Protein AF-A0A526RYW1-F1 (afdb_monomer)

Sequence (63 aa):
PTFLPAFILGIVTVGAGWFLLAPGMGAGWAASKRPNPMQIRALNLVSHTMFALGLYGTALMIR

Mean predicted aligned error: 2.82 Å

Foldseek 3Di:
DDQPVLLVVLQVCLCCVQPPVCVVVVCHHQSPNDPCSVVSNVVSNVVSNVVSVVVVVVVVVVD

Solvent-accessible surface area (backbone atoms only — not comparable to full-atom values): 3413 Å² total; per-residue (Å²): 129,64,66,69,67,50,40,51,53,30,51,56,54,48,49,49,50,25,68,50,48,22,40,76,71,68,27,27,66,53,28,62,67,42,97,53,30,68,62,52,50,51,51,48,53,51,54,27,49,54,49,25,51,49,54,52,51,50,48,61,75,77,104

pLDDT: mean 94.95, std 3.78, range [73.0, 97.81]

Radius of gyration: 13.71 Å; Cα contacts (8 Å, |Δi|>4): 54; chains: 1; bounding box: 32×16×34 Å

Secondary structure (DSSP, 8-state):
--HHHHHHHHHHTHHHIIIIIHHHTTS-GGGTTSSSHHHHHHHHHHHHHHHHHHHHHHHHHT-

Nearest PDB structures (foldseek):
  5ldx-assembly1_d  TM=4.275E-01  e=7.564E+00  Bos taurus

Structure (mmCIF, N/CA/C/O backbone):
data_AF-A0A526RYW1-F1
#
_entry.id   AF-A0A526RYW1-F1
#
loop_
_atom_site.group_PDB
_atom_site.id
_atom_site.type_symbol
_atom_site.label_atom_id
_atom_site.label_alt_id
_atom_site.label_comp_id
_atom_site.label_asym_id
_atom_site.label_entity_id
_atom_site.label_seq_id
_atom_site.pdbx_PDB_ins_code
_atom_site.Cartn_x
_atom_site.Cartn_y
_atom_site.Cartn_z
_atom_site.occupancy
_atom_site.B_iso_or_equiv
_atom_site.auth_seq_id
_atom_site.auth_comp_id
_atom_site.auth_asym_id
_atom_site.auth_atom_id
_atom_site.pdbx_PDB_model_num
ATOM 1 N N . PRO A 1 1 ? 11.065 -4.751 -17.226 1.00 80.75 1 PRO A N 1
ATOM 2 C CA . PRO A 1 1 ? 9.933 -4.980 -16.298 1.00 80.75 1 PRO A CA 1
ATOM 3 C C . PRO A 1 1 ? 8.613 -4.958 -17.077 1.00 80.75 1 PRO A C 1
ATOM 5 O O . PRO A 1 1 ? 8.517 -4.231 -18.063 1.00 80.75 1 PRO A O 1
ATOM 8 N N . THR A 1 2 ? 7.623 -5.742 -16.649 1.00 91.00 2 THR A N 1
ATOM 9 C CA . THR A 1 2 ? 6.265 -5.707 -17.214 1.00 91.00 2 THR A CA 1
ATOM 10 C C . THR A 1 2 ? 5.345 -5.063 -16.190 1.00 91.00 2 THR A C 1
ATOM 12 O O . THR A 1 2 ? 5.310 -5.499 -15.041 1.00 91.00 2 THR A O 1
ATOM 15 N N . PHE A 1 3 ? 4.624 -4.019 -16.597 1.00 89.81 3 PHE A N 1
ATOM 16 C CA . PHE A 1 3 ? 3.843 -3.191 -15.680 1.00 89.81 3 PHE A CA 1
ATOM 17 C C . PHE A 1 3 ? 2.727 -3.970 -14.975 1.00 89.81 3 PHE A C 1
ATOM 19 O O . PHE A 1 3 ? 2.670 -3.997 -13.750 1.00 89.81 3 PHE A O 1
ATOM 26 N N . LEU A 1 4 ? 1.863 -4.638 -15.745 1.00 92.75 4 LEU A N 1
ATOM 27 C CA . LEU A 1 4 ? 0.624 -5.214 -15.221 1.00 92.75 4 LEU A CA 1
ATOM 28 C C . LEU A 1 4 ? 0.853 -6.285 -14.131 1.00 92.75 4 LEU A C 1
ATOM 30 O O . LEU A 1 4 ? 0.220 -6.181 -13.082 1.00 92.75 4 LEU A O 1
ATOM 34 N N . PRO A 1 5 ? 1.783 -7.253 -14.283 1.00 90.94 5 PRO A N 1
ATOM 35 C CA . PRO A 1 5 ? 2.079 -8.210 -13.216 1.00 90.94 5 PRO A CA 1
ATOM 36 C C . PRO A 1 5 ? 2.656 -7.549 -11.958 1.00 90.94 5 PRO A C 1
ATOM 38 O O . PRO A 1 5 ? 2.234 -7.875 -10.852 1.00 90.94 5 PRO A O 1
ATOM 41 N N . ALA A 1 6 ? 3.579 -6.592 -12.113 1.00 91.12 6 ALA A N 1
ATOM 42 C CA . ALA A 1 6 ? 4.173 -5.875 -10.983 1.00 91.12 6 ALA A CA 1
ATOM 43 C C . ALA A 1 6 ? 3.122 -5.058 -10.217 1.00 91.12 6 ALA A C 1
ATOM 45 O O . ALA A 1 6 ? 3.106 -5.053 -8.987 1.00 91.12 6 ALA A O 1
ATOM 46 N N . PHE A 1 7 ? 2.209 -4.419 -10.948 1.00 93.12 7 PHE A N 1
ATOM 47 C CA . PHE A 1 7 ? 1.108 -3.664 -10.374 1.00 93.12 7 PHE A CA 1
ATOM 48 C C . PHE A 1 7 ? 0.127 -4.558 -9.609 1.00 93.12 7 PHE A C 1
ATOM 50 O O . PHE A 1 7 ? -0.190 -4.263 -8.460 1.00 93.12 7 PHE A O 1
ATOM 57 N N . ILE A 1 8 ? -0.301 -5.681 -10.202 1.00 94.56 8 ILE A N 1
ATOM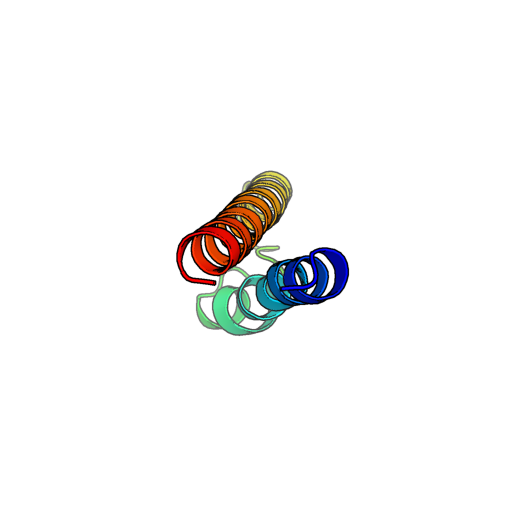 58 C CA . ILE A 1 8 ? -1.199 -6.638 -9.538 1.00 94.56 8 ILE A CA 1
ATOM 59 C C . ILE A 1 8 ? -0.579 -7.127 -8.229 1.00 94.56 8 ILE A C 1
ATOM 61 O O . ILE A 1 8 ? -1.244 -7.082 -7.195 1.00 94.56 8 ILE A O 1
ATOM 65 N N . LEU A 1 9 ? 0.695 -7.540 -8.242 1.00 92.25 9 LEU A N 1
ATOM 66 C CA . LEU A 1 9 ? 1.354 -7.987 -7.014 1.00 92.25 9 LEU A CA 1
ATOM 67 C C . LEU A 1 9 ? 1.441 -6.869 -5.972 1.00 92.25 9 LEU A C 1
ATOM 69 O O . LEU A 1 9 ? 1.177 -7.117 -4.798 1.00 92.25 9 LEU A O 1
ATOM 73 N N . GLY A 1 10 ? 1.741 -5.640 -6.399 1.00 92.06 10 GLY A N 1
ATOM 74 C CA . GLY A 1 10 ? 1.761 -4.473 -5.521 1.00 92.06 10 GLY A CA 1
ATOM 75 C C . GLY A 1 10 ? 0.406 -4.145 -4.886 1.00 92.06 10 GLY A C 1
ATOM 76 O O . GLY A 1 10 ? 0.377 -3.614 -3.785 1.00 92.06 10 GLY A O 1
ATOM 77 N N . ILE A 1 11 ? -0.716 -4.484 -5.523 1.00 95.69 11 ILE A N 1
ATOM 78 C CA . ILE A 1 11 ? -2.052 -4.326 -4.926 1.00 95.69 11 ILE A CA 1
ATOM 79 C C . ILE A 1 11 ? -2.406 -5.507 -4.018 1.00 95.69 11 ILE A C 1
ATOM 81 O O . ILE A 1 11 ? -2.987 -5.309 -2.952 1.00 95.69 11 ILE A O 1
ATOM 85 N N . VAL A 1 12 ? -2.037 -6.735 -4.389 1.00 95.75 12 VAL A N 1
ATOM 86 C CA . VAL A 1 12 ? -2.305 -7.940 -3.582 1.00 95.75 12 VAL A CA 1
ATOM 87 C C . VAL A 1 12 ? -1.675 -7.844 -2.190 1.00 95.75 12 VAL A C 1
ATOM 89 O O . VAL A 1 12 ? -2.261 -8.320 -1.216 1.00 95.75 12 VAL A O 1
ATOM 92 N N . THR A 1 13 ? -0.528 -7.175 -2.053 1.00 94.44 13 THR A N 1
ATOM 93 C CA . THR A 1 13 ? 0.141 -6.996 -0.755 1.00 94.44 13 THR A CA 1
ATOM 94 C C . THR A 1 13 ? -0.669 -6.173 0.255 1.00 94.44 13 THR A C 1
ATOM 96 O O . THR A 1 13 ? -0.470 -6.354 1.458 1.00 94.44 13 THR A O 1
ATOM 99 N N . VAL A 1 14 ? -1.684 -5.406 -0.176 1.00 96.50 14 VAL A N 1
ATOM 100 C CA . VAL A 1 14 ? -2.680 -4.785 0.726 1.00 96.50 14 VAL A CA 1
ATOM 101 C C . VAL A 1 14 ? -3.345 -5.831 1.624 1.00 96.50 14 VAL A C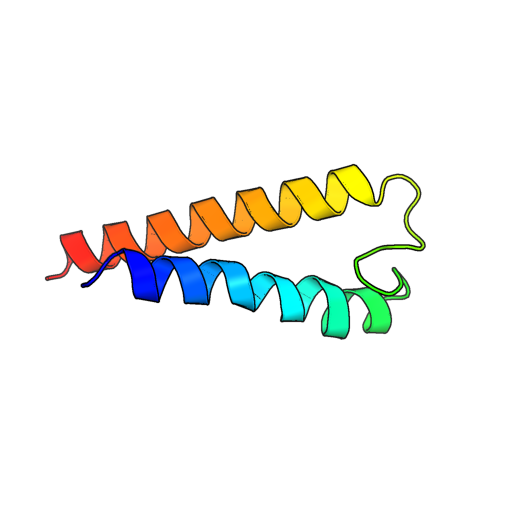 1
ATOM 103 O O . VAL A 1 14 ? -3.653 -5.554 2.786 1.00 96.50 14 VAL A O 1
ATOM 106 N N . GLY A 1 15 ? -3.527 -7.055 1.115 1.00 95.94 15 GLY A N 1
ATOM 107 C CA . GLY A 1 15 ? -4.113 -8.168 1.855 1.00 95.94 15 GLY A CA 1
ATOM 108 C C . GLY A 1 15 ? -3.356 -8.494 3.144 1.00 95.94 15 GLY A C 1
ATOM 109 O O . GLY A 1 15 ? -3.990 -8.770 4.161 1.00 95.94 15 GLY A O 1
ATOM 110 N N . ALA A 1 16 ? -2.024 -8.371 3.159 1.00 95.62 16 ALA A N 1
ATOM 111 C CA . ALA A 1 16 ? -1.237 -8.554 4.379 1.00 95.62 16 ALA A CA 1
ATOM 112 C C . ALA A 1 16 ? -1.587 -7.488 5.434 1.00 95.62 16 ALA A C 1
ATOM 114 O O . ALA A 1 16 ? -1.795 -7.801 6.608 1.00 95.62 16 ALA A O 1
ATOM 115 N N . GLY A 1 17 ? -1.741 -6.232 5.011 1.00 95.25 17 GLY A N 1
ATOM 116 C CA . GLY A 1 17 ? -2.194 -5.147 5.880 1.00 95.25 17 GLY A CA 1
ATOM 117 C C . GLY A 1 17 ? -3.595 -5.394 6.443 1.00 95.25 17 GLY A C 1
ATOM 118 O O . GLY A 1 17 ? -3.818 -5.276 7.647 1.00 95.25 17 GLY A O 1
ATOM 119 N N . TRP A 1 18 ? -4.544 -5.770 5.587 1.00 97.00 18 TRP A N 1
ATOM 120 C CA . TRP A 1 18 ? -5.949 -5.918 5.969 1.00 97.00 18 TRP A CA 1
ATOM 121 C C . TRP A 1 18 ? -6.266 -7.180 6.763 1.00 97.00 18 TRP A C 1
ATOM 123 O O . TRP A 1 18 ? -7.160 -7.137 7.610 1.00 97.00 18 TRP A O 1
ATOM 133 N N . PHE A 1 19 ? -5.576 -8.287 6.502 1.00 96.88 19 PHE A N 1
ATOM 134 C CA . PHE A 1 19 ? -5.983 -9.601 7.006 1.00 96.88 19 PHE A CA 1
ATOM 135 C C . PHE A 1 19 ? -4.969 -10.258 7.942 1.00 96.88 19 PHE A C 1
ATOM 137 O O . PHE A 1 19 ? -5.342 -11.181 8.657 1.00 96.88 19 PHE A O 1
ATOM 144 N N . LEU A 1 20 ? -3.733 -9.757 8.013 1.00 96.19 20 LEU A N 1
ATOM 145 C CA . LEU A 1 20 ? -2.738 -10.214 8.987 1.00 96.19 20 LEU A CA 1
ATOM 146 C C . LEU A 1 20 ? -2.473 -9.135 10.043 1.00 96.19 20 LEU A C 1
ATOM 148 O O . LEU A 1 20 ? -2.721 -9.340 11.231 1.00 96.19 20 LEU A O 1
ATOM 152 N N . LEU A 1 21 ? -2.033 -7.954 9.603 1.00 96.31 21 LEU A N 1
ATOM 153 C CA . LEU A 1 21 ? -1.597 -6.886 10.505 1.00 96.31 21 LEU A CA 1
ATOM 154 C C . LEU A 1 21 ? -2.769 -6.198 11.213 1.00 96.31 21 LEU A C 1
ATOM 156 O O . LEU A 1 21 ? -2.747 -6.047 12.433 1.00 96.31 21 LEU A O 1
ATOM 160 N N . ALA A 1 22 ? -3.814 -5.790 10.486 1.00 96.81 22 ALA A N 1
ATOM 161 C CA . ALA A 1 22 ? -4.949 -5.095 11.092 1.00 96.81 22 ALA A CA 1
ATOM 162 C C . ALA A 1 22 ? -5.667 -5.938 12.172 1.00 96.81 22 ALA A C 1
ATOM 164 O O . ALA A 1 22 ? -5.925 -5.394 13.251 1.00 96.81 22 ALA A O 1
ATOM 165 N N . PRO A 1 23 ? -5.932 -7.247 11.979 1.00 95.75 23 PRO A N 1
ATOM 166 C CA . PRO A 1 23 ? -6.456 -8.096 13.045 1.00 95.75 23 PRO A CA 1
ATOM 167 C C . PRO A 1 23 ? -5.484 -8.258 14.218 1.00 95.75 23 PRO A C 1
ATOM 169 O O . PRO A 1 23 ? -5.910 -8.090 15.360 1.00 95.75 23 PRO A O 1
ATOM 172 N N . GLY A 1 24 ? -4.195 -8.510 13.952 1.00 96.44 24 GLY A N 1
ATOM 173 C CA . GLY A 1 24 ? -3.170 -8.674 14.992 1.00 96.44 24 GLY A CA 1
ATOM 174 C C . GLY A 1 24 ? -2.976 -7.431 15.868 1.00 96.44 24 GLY A C 1
ATOM 175 O O . GLY A 1 24 ? -2.688 -7.549 17.053 1.00 96.44 24 GLY A O 1
ATOM 176 N N . MET A 1 25 ? -3.218 -6.239 15.318 1.00 96.19 25 MET A N 1
ATOM 177 C CA . MET A 1 25 ? -3.194 -4.962 16.047 1.00 96.19 25 MET A CA 1
ATOM 178 C C . MET A 1 25 ? -4.548 -4.575 16.671 1.00 96.19 25 MET A C 1
ATOM 180 O O . MET A 1 25 ? -4.733 -3.435 17.096 1.00 96.19 25 MET A O 1
ATOM 184 N N . GLY A 1 26 ? -5.544 -5.465 16.661 1.00 95.75 26 GLY A N 1
ATOM 185 C CA . GLY A 1 26 ? -6.873 -5.193 17.217 1.00 95.75 26 GLY A CA 1
ATOM 186 C C . GLY A 1 26 ? -7.752 -4.247 16.384 1.00 95.75 26 GLY A C 1
ATOM 187 O O . GLY A 1 26 ? -8.869 -3.936 16.791 1.00 95.75 26 GLY A O 1
ATOM 188 N N . ALA A 1 27 ? -7.314 -3.828 15.192 1.00 95.69 27 ALA A N 1
ATOM 189 C CA . ALA A 1 27 ? -8.094 -2.988 14.277 1.00 95.69 27 ALA A CA 1
ATOM 190 C C . ALA A 1 27 ? -9.197 -3.765 13.525 1.00 95.69 27 ALA A C 1
ATOM 192 O O . ALA A 1 27 ? -10.038 -3.154 12.865 1.00 95.69 27 ALA A O 1
ATOM 193 N N . GLY A 1 28 ? -9.223 -5.097 13.645 1.00 96.31 28 GLY A N 1
ATOM 194 C CA . GLY A 1 28 ? -10.189 -5.973 12.980 1.00 96.31 28 GLY A CA 1
ATOM 195 C C . GLY A 1 28 ? -9.848 -6.268 11.517 1.00 96.31 28 GLY A C 1
ATOM 196 O O . GLY A 1 28 ? -8.874 -5.753 10.966 1.00 96.31 28 GLY A O 1
ATOM 197 N N . TRP A 1 29 ? -10.670 -7.110 10.887 1.00 96.88 29 TRP A N 1
ATOM 198 C CA . TRP A 1 29 ? -10.531 -7.485 9.477 1.00 96.88 29 TRP A CA 1
ATOM 199 C C . TRP A 1 29 ? -10.705 -6.261 8.582 1.00 96.88 29 TRP A C 1
ATOM 201 O O . TRP A 1 29 ? -11.715 -5.561 8.661 1.00 96.88 29 TRP A O 1
ATOM 211 N N . ALA A 1 30 ? -9.703 -5.981 7.749 1.00 95.62 30 ALA A N 1
ATOM 212 C CA . ALA A 1 30 ? -9.643 -4.787 6.913 1.00 95.62 30 ALA A CA 1
ATOM 213 C C . ALA A 1 30 ? -9.988 -3.505 7.700 1.00 95.62 30 ALA A C 1
ATOM 215 O O . ALA A 1 30 ? -10.818 -2.704 7.262 1.00 95.62 30 ALA A O 1
ATOM 216 N N . ALA A 1 31 ? -9.405 -3.348 8.896 1.00 96.56 31 ALA A N 1
ATOM 217 C CA . ALA A 1 31 ? -9.613 -2.211 9.798 1.00 96.56 31 ALA A CA 1
ATOM 218 C C . ALA A 1 31 ? -11.079 -1.969 10.233 1.00 96.56 31 ALA A C 1
ATOM 220 O O . ALA A 1 31 ? -11.440 -0.844 10.574 1.00 96.56 31 ALA A O 1
ATOM 221 N N . SER A 1 32 ? -11.936 -2.999 10.231 1.00 96.56 32 SER A N 1
ATOM 222 C CA . SER A 1 32 ? -13.376 -2.873 10.514 1.00 96.56 32 SER A CA 1
ATOM 223 C C . SER A 1 32 ? -13.735 -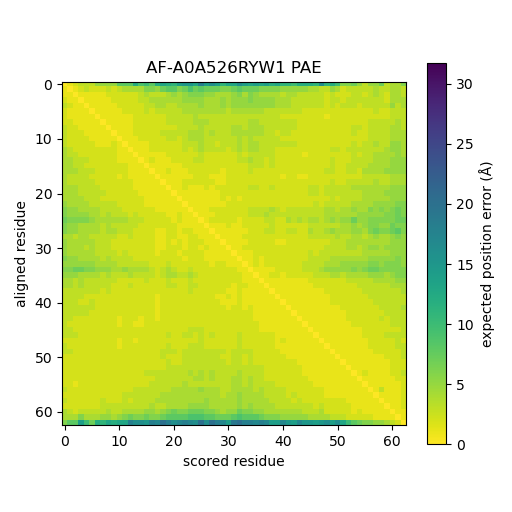2.301 11.888 1.00 96.56 32 SER A C 1
ATOM 225 O O . SER A 1 32 ? -14.830 -1.771 12.040 1.00 96.56 32 SER A O 1
ATOM 227 N N . LYS A 1 33 ? -12.842 -2.392 12.882 1.00 96.50 33 LYS A N 1
ATOM 228 C CA . LYS A 1 33 ? -13.061 -1.865 14.240 1.00 96.50 33 LYS A CA 1
ATOM 229 C C . LYS A 1 33 ? -12.565 -0.425 14.416 1.00 96.50 33 LYS A C 1
ATOM 231 O O . LYS A 1 33 ? -12.641 0.113 15.516 1.00 96.50 33 LYS A O 1
ATOM 236 N N . ARG A 1 34 ? -12.010 0.199 13.372 1.00 95.81 34 ARG A N 1
ATOM 237 C CA . ARG A 1 34 ? -11.592 1.609 13.408 1.00 95.81 34 ARG A CA 1
ATOM 238 C C . ARG A 1 34 ? -12.789 2.530 13.144 1.00 95.81 34 ARG A C 1
ATOM 240 O O . ARG A 1 34 ? -13.694 2.128 12.422 1.00 95.81 34 ARG A O 1
ATOM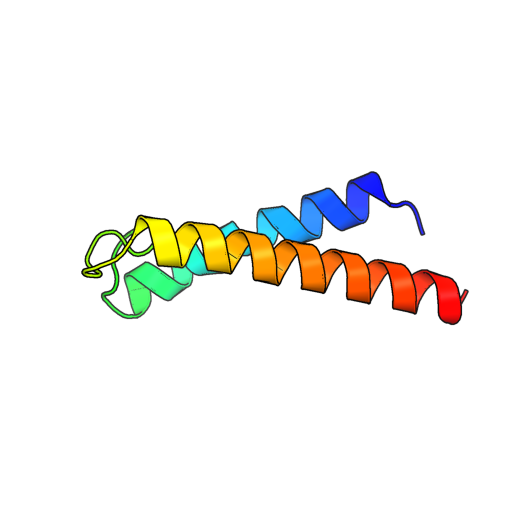 247 N N . PRO A 1 35 ? -12.781 3.770 13.665 1.00 96.50 35 PRO A N 1
ATOM 248 C CA . PRO A 1 35 ? -13.878 4.724 13.468 1.00 96.50 35 PRO A CA 1
ATOM 249 C C . PRO A 1 35 ? -14.047 5.184 12.008 1.00 96.50 35 PRO A C 1
ATOM 251 O O . PRO A 1 35 ? -15.114 5.653 11.632 1.00 96.50 35 PRO A O 1
ATOM 254 N N . ASN A 1 36 ? -13.019 5.036 11.166 1.00 96.38 36 ASN A N 1
ATOM 255 C CA . ASN A 1 36 ? -12.996 5.472 9.766 1.00 96.38 36 ASN A CA 1
ATOM 256 C C . ASN A 1 36 ? -12.501 4.364 8.800 1.00 96.38 36 ASN A C 1
ATOM 258 O O . ASN A 1 36 ? -11.519 4.550 8.073 1.00 96.38 36 ASN A O 1
ATOM 262 N N . PRO A 1 37 ? -13.167 3.195 8.745 1.00 95.50 37 PRO A N 1
ATOM 263 C CA . PRO A 1 37 ? -12.638 2.003 8.076 1.00 95.50 37 PRO A CA 1
ATOM 264 C C . PRO A 1 37 ? -12.492 2.187 6.559 1.00 95.50 37 PRO A C 1
ATOM 266 O O . PRO A 1 37 ? -11.502 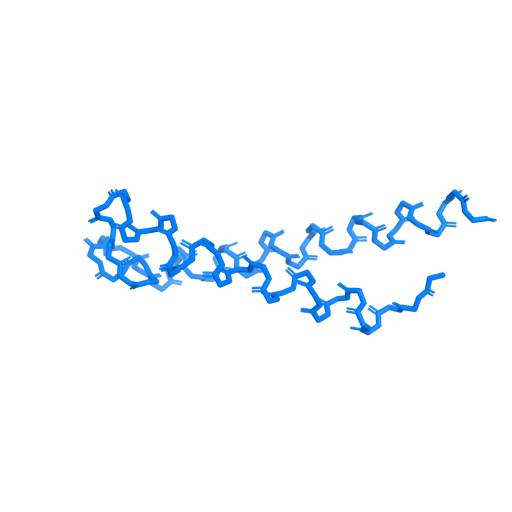1.751 5.975 1.00 95.50 37 PRO A O 1
ATOM 269 N N . MET A 1 38 ? -13.438 2.875 5.912 1.00 97.31 38 MET A N 1
ATOM 270 C CA . MET A 1 38 ? -13.401 3.110 4.462 1.00 97.31 38 MET A CA 1
ATOM 271 C C . MET A 1 38 ? -12.267 4.049 4.055 1.00 97.31 38 MET A C 1
ATOM 273 O O . MET A 1 38 ? -11.584 3.785 3.068 1.00 97.31 38 MET A O 1
ATOM 277 N N . GLN A 1 39 ? -12.013 5.092 4.849 1.00 97.62 39 GLN A N 1
ATOM 278 C CA . GLN A 1 39 ? -10.886 5.995 4.625 1.00 97.62 39 GLN A CA 1
ATOM 279 C C . GLN A 1 39 ? -9.558 5.241 4.743 1.00 97.62 39 GLN A C 1
ATOM 281 O O . GLN A 1 39 ? -8.699 5.370 3.875 1.00 97.62 39 GLN A O 1
ATOM 286 N N . ILE A 1 40 ? -9.405 4.403 5.774 1.00 96.75 40 ILE A N 1
ATOM 287 C CA . ILE A 1 40 ? -8.196 3.592 5.960 1.00 96.75 40 ILE A CA 1
ATOM 288 C C . ILE A 1 40 ? -7.989 2.6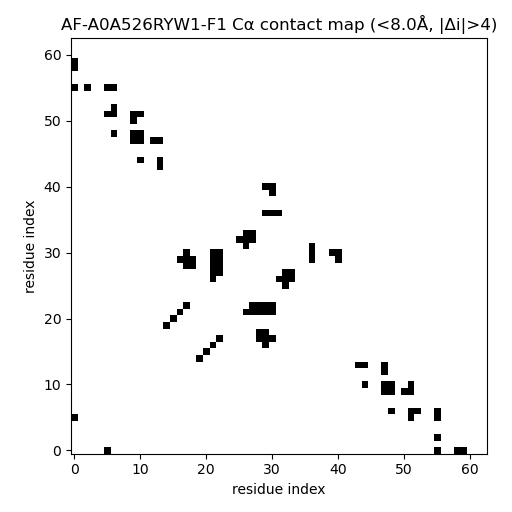52 4.768 1.00 96.75 40 ILE A C 1
ATOM 290 O O . ILE A 1 40 ? -6.883 2.582 4.234 1.00 96.75 40 ILE A O 1
ATOM 294 N N . ARG A 1 41 ? -9.038 1.957 4.313 1.00 97.25 41 ARG A N 1
ATOM 295 C CA . ARG A 1 41 ? -8.970 1.054 3.151 1.00 97.25 41 ARG A CA 1
ATOM 296 C C . ARG A 1 41 ? -8.567 1.793 1.875 1.00 97.25 41 ARG A C 1
ATOM 298 O O . ARG A 1 41 ? -7.661 1.339 1.182 1.00 97.25 41 ARG A O 1
ATOM 305 N N . ALA A 1 42 ? -9.183 2.942 1.601 1.00 97.81 42 ALA A N 1
ATOM 306 C CA . ALA A 1 42 ? -8.846 3.766 0.444 1.00 97.81 42 ALA A CA 1
ATOM 307 C C . ALA A 1 42 ? -7.382 4.227 0.489 1.00 97.81 42 ALA A C 1
ATOM 309 O O . ALA A 1 42 ? -6.650 4.042 -0.479 1.00 97.81 42 ALA A O 1
ATOM 310 N N . LEU A 1 43 ? -6.926 4.737 1.637 1.00 97.31 43 LEU A N 1
ATOM 311 C CA . LEU A 1 43 ? -5.534 5.149 1.817 1.00 97.31 43 LEU A CA 1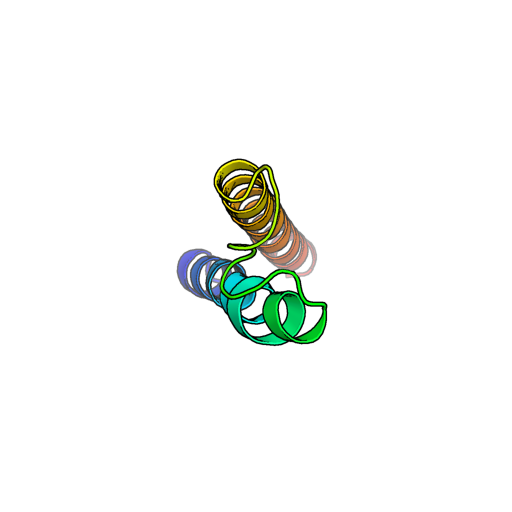
ATOM 312 C C . LEU A 1 43 ? -4.560 3.975 1.654 1.00 97.31 43 LEU A C 1
ATOM 314 O O . LEU A 1 43 ? -3.523 4.142 1.027 1.00 97.31 43 LEU A O 1
ATOM 318 N N . ASN A 1 44 ? -4.907 2.776 2.135 1.00 96.44 44 ASN A N 1
ATOM 319 C CA . ASN A 1 44 ? -4.082 1.579 1.941 1.00 96.44 44 ASN A CA 1
ATOM 320 C C . ASN A 1 44 ? -3.910 1.244 0.452 1.00 96.44 44 ASN A C 1
ATOM 322 O O . ASN A 1 44 ? -2.787 0.982 0.024 1.00 96.44 44 ASN A O 1
ATOM 326 N N . LEU A 1 45 ? -4.991 1.300 -0.335 1.00 97.44 45 LEU A N 1
ATOM 327 C CA . LEU A 1 45 ? -4.943 1.076 -1.783 1.00 97.44 45 LEU A CA 1
ATOM 328 C C . LEU A 1 45 ? -4.117 2.153 -2.499 1.00 97.44 45 LEU A C 1
ATOM 330 O O . LEU A 1 45 ? -3.294 1.824 -3.352 1.00 97.44 45 LEU A O 1
ATOM 334 N N . VAL A 1 46 ? -4.287 3.428 -2.132 1.00 97.81 46 VAL A N 1
ATOM 335 C CA . VAL A 1 46 ? -3.506 4.544 -2.696 1.00 97.81 46 VAL A CA 1
ATOM 336 C C . VAL A 1 46 ? -2.020 4.366 -2.397 1.00 97.81 46 VAL A C 1
ATOM 338 O O . VAL A 1 46 ? -1.204 4.416 -3.315 1.00 97.81 46 VAL A O 1
ATOM 341 N N . SER A 1 47 ? -1.655 4.087 -1.143 1.00 96.31 47 SER A N 1
ATOM 342 C CA . SER A 1 47 ? -0.261 3.846 -0.758 1.00 96.31 47 SER A CA 1
ATOM 343 C C . SER A 1 47 ? 0.353 2.675 -1.526 1.00 96.31 47 SER A C 1
ATOM 345 O O . SER A 1 47 ? 1.482 2.785 -1.995 1.00 96.31 47 SER A O 1
ATOM 347 N N . HIS A 1 48 ? -0.390 1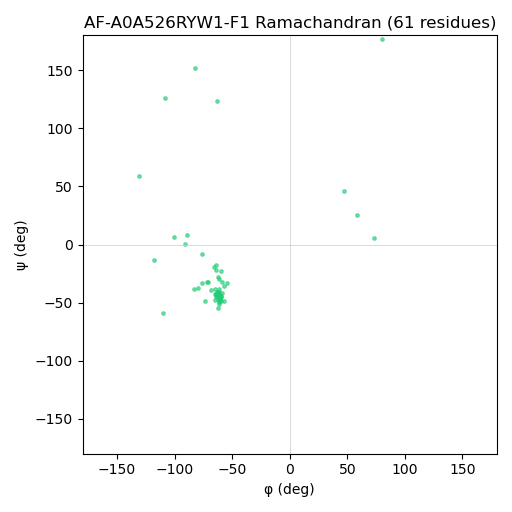.584 -1.721 1.00 96.75 48 HIS A N 1
ATOM 348 C CA . HIS A 1 48 ? 0.095 0.420 -2.469 1.00 96.75 48 HIS A CA 1
ATOM 349 C C . HIS A 1 48 ? 0.190 0.668 -3.976 1.00 96.75 48 HIS A C 1
ATOM 351 O O . HIS A 1 48 ? 1.113 0.180 -4.625 1.00 96.75 48 HIS A O 1
ATOM 357 N N . THR A 1 49 ? -0.697 1.499 -4.522 1.00 96.19 49 THR A N 1
ATOM 358 C CA . THR A 1 49 ? -0.603 1.979 -5.906 1.00 96.19 49 THR A CA 1
ATOM 359 C C . THR A 1 49 ? 0.686 2.779 -6.088 1.00 96.19 49 THR A C 1
ATOM 361 O O . THR A 1 49 ? 1.474 2.475 -6.978 1.00 96.19 49 THR A O 1
ATOM 364 N N . MET A 1 50 ? 0.950 3.757 -5.212 1.00 96.81 50 MET A N 1
ATOM 365 C CA . MET A 1 50 ? 2.172 4.571 -5.268 1.00 96.81 50 MET A CA 1
ATOM 366 C C . MET A 1 50 ? 3.437 3.726 -5.086 1.00 96.81 50 MET A C 1
ATOM 368 O O . MET A 1 50 ? 4.413 3.918 -5.807 1.00 96.81 50 MET A O 1
ATOM 372 N N . PHE A 1 51 ? 3.410 2.753 -4.173 1.00 94.25 51 PHE A N 1
ATOM 373 C CA . PHE A 1 51 ? 4.510 1.812 -3.976 1.00 94.25 51 PHE A CA 1
ATOM 374 C C . PHE A 1 51 ? 4.794 0.981 -5.237 1.00 94.25 51 PHE A C 1
ATOM 376 O O . PHE A 1 51 ? 5.942 0.901 -5.669 1.00 94.25 51 PHE A O 1
ATOM 383 N N . ALA A 1 52 ? 3.759 0.421 -5.873 1.00 94.94 52 ALA A N 1
ATOM 384 C CA . ALA A 1 52 ? 3.901 -0.347 -7.110 1.00 94.94 52 ALA A CA 1
ATOM 385 C C . ALA A 1 52 ? 4.448 0.504 -8.268 1.00 94.94 52 ALA A C 1
ATOM 387 O O . ALA A 1 52 ? 5.326 0.054 -9.008 1.00 94.94 52 ALA A O 1
ATOM 388 N N . LEU A 1 53 ? 3.970 1.747 -8.401 1.00 95.94 53 LEU A N 1
ATOM 389 C CA . LEU A 1 53 ? 4.485 2.706 -9.381 1.00 95.94 53 LEU A CA 1
ATOM 390 C C . LEU A 1 53 ? 5.957 3.043 -9.121 1.00 95.94 53 LEU A C 1
ATOM 392 O O . LEU A 1 53 ? 6.748 3.042 -10.060 1.00 95.94 53 LEU A O 1
ATOM 396 N N . GLY A 1 54 ? 6.335 3.273 -7.861 1.00 94.75 54 GLY A N 1
ATOM 397 C CA . GLY A 1 54 ? 7.719 3.531 -7.463 1.00 94.75 54 GLY A CA 1
ATOM 398 C C . GLY A 1 54 ? 8.646 2.358 -7.782 1.00 94.75 54 GLY A C 1
ATOM 399 O O . GLY A 1 54 ? 9.678 2.552 -8.418 1.00 94.75 54 GLY A O 1
ATOM 400 N N . LEU A 1 55 ? 8.257 1.127 -7.426 1.00 93.88 55 LEU A N 1
ATOM 401 C CA . LEU A 1 55 ? 9.022 -0.079 -7.763 1.00 93.88 55 LEU A CA 1
ATOM 402 C C . 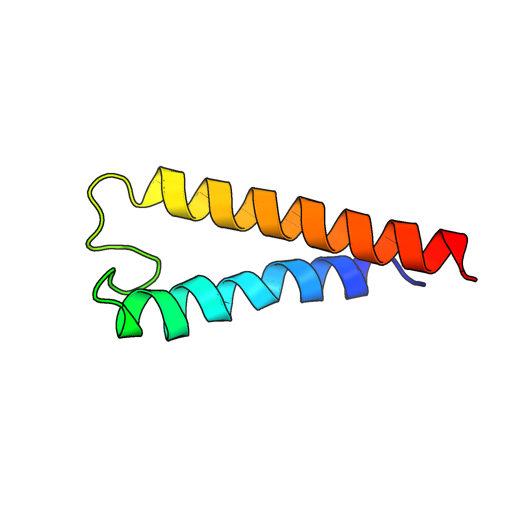LEU A 1 55 ? 9.187 -0.257 -9.276 1.00 93.88 55 LEU A C 1
ATOM 404 O O . LEU A 1 55 ? 10.285 -0.555 -9.743 1.00 93.88 55 LEU A O 1
ATOM 408 N N . TYR A 1 56 ? 8.112 -0.068 -10.046 1.00 94.69 56 TYR A N 1
ATOM 409 C CA . TYR A 1 56 ? 8.167 -0.165 -11.503 1.00 94.69 56 TYR A CA 1
ATOM 410 C C . TYR A 1 56 ? 9.048 0.930 -12.117 1.00 94.69 56 TYR A C 1
ATOM 412 O O . TYR A 1 56 ? 9.855 0.633 -12.995 1.00 94.69 56 TYR A O 1
ATOM 420 N N . GLY A 1 57 ? 8.938 2.169 -11.629 1.00 96.56 57 GLY A N 1
ATOM 421 C CA . GLY A 1 57 ? 9.771 3.295 -12.047 1.00 96.56 57 GLY A CA 1
ATOM 422 C C . GLY A 1 57 ? 11.254 3.040 -11.785 1.00 96.56 57 GLY A C 1
ATOM 423 O O . GLY A 1 57 ? 12.063 3.147 -12.702 1.00 96.56 57 GLY A O 1
ATOM 424 N N . THR A 1 58 ? 11.610 2.587 -10.582 1.00 95.88 58 THR A N 1
ATOM 425 C CA . THR A 1 58 ? 12.988 2.193 -10.260 1.00 95.88 58 THR A CA 1
ATOM 426 C C . THR A 1 58 ? 13.463 1.058 -11.162 1.00 95.88 58 THR A C 1
ATOM 428 O O . THR A 1 58 ? 14.552 1.140 -11.718 1.00 95.88 58 THR A O 1
ATOM 431 N N . ALA A 1 59 ? 12.634 0.034 -11.383 1.00 94.38 59 ALA A N 1
ATOM 432 C CA . ALA A 1 59 ? 12.955 -1.073 -12.281 1.00 94.38 59 ALA A CA 1
ATOM 433 C C . ALA A 1 59 ? 13.117 -0.649 -13.752 1.00 94.38 59 ALA A C 1
ATOM 435 O O . ALA A 1 59 ? 13.731 -1.384 -14.521 1.00 94.38 59 ALA A O 1
ATOM 436 N N . LEU A 1 60 ? 12.546 0.485 -14.171 1.00 95.94 60 LEU A N 1
ATOM 437 C CA . LEU A 1 60 ? 12.818 1.092 -15.476 1.00 95.94 60 LEU A CA 1
ATOM 438 C C . LEU A 1 60 ? 14.131 1.879 -15.480 1.00 95.94 60 LEU A C 1
ATOM 440 O O . LEU A 1 60 ? 14.828 1.845 -16.484 1.00 95.94 60 LEU A O 1
ATOM 444 N N . MET A 1 61 ? 14.467 2.568 -14.386 1.00 96.81 61 MET A N 1
ATOM 445 C CA . MET A 1 61 ? 15.693 3.369 -14.278 1.00 96.81 61 MET A CA 1
ATOM 446 C C . MET A 1 61 ? 16.972 2.528 -14.202 1.00 96.81 61 MET A C 1
ATOM 448 O O . MET A 1 61 ? 18.016 2.988 -14.647 1.00 96.81 61 MET A O 1
ATOM 452 N N . ILE A 1 62 ? 16.905 1.332 -13.610 1.00 96.00 62 ILE A N 1
ATOM 453 C CA . ILE A 1 62 ? 18.073 0.451 -13.408 1.00 96.00 62 ILE A CA 1
ATOM 454 C C . ILE A 1 62 ? 18.174 -0.681 -14.438 1.00 96.00 62 ILE A C 1
ATOM 456 O O . ILE A 1 62 ? 18.984 -1.591 -14.268 1.00 96.00 62 ILE A O 1
ATOM 460 N N . ARG A 1 63 ? 17.305 -0.672 -15.449 1.00 73.00 63 ARG A N 1
ATOM 461 C CA . ARG A 1 63 ? 17.319 -1.641 -16.545 1.00 73.00 63 ARG A CA 1
ATOM 462 C C . ARG A 1 63 ? 18.244 -1.176 -17.656 1.00 73.00 63 ARG A C 1
ATOM 464 O O . ARG A 1 63 ? 18.882 -2.069 -18.250 1.00 73.00 63 ARG A O 1
#